Protein AF-A0A660ZGR3-F1 (afdb_monomer)

Sequence (95 aa):
MKVLIFKASDIHFAVPLGDVLKIDQGEAPPLISPLKTKKPERIVLNDGRKFCVDEVVDIAELDEDSLRPVPKLLARFTPYLKGIGFLNDLVLLII

Radius of gyration: 13.54 Å; Cα contacts (8 Å, |Δi|>4): 178; chai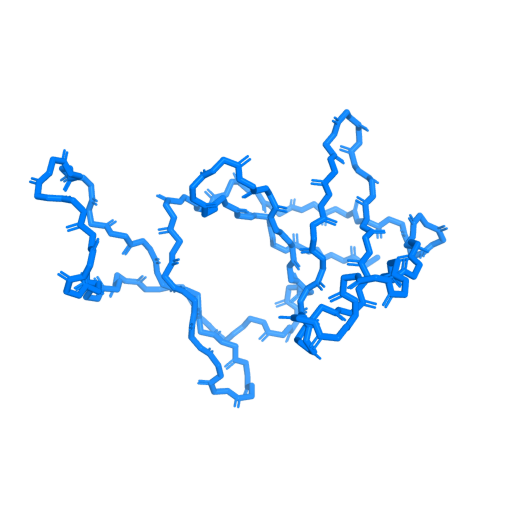ns: 1; bounding box: 29×32×36 Å

Structure (mmCIF, N/CA/C/O backbone):
data_AF-A0A660ZGR3-F1
#
_entry.id   AF-A0A660ZGR3-F1
#
loop_
_atom_site.group_PDB
_atom_site.id
_atom_site.type_symbol
_atom_site.label_atom_id
_atom_site.label_alt_id
_atom_site.label_comp_id
_atom_site.label_asym_id
_atom_site.label_entity_id
_atom_site.label_seq_id
_atom_site.pdbx_PDB_ins_code
_atom_site.Cartn_x
_atom_site.Cartn_y
_atom_site.Cartn_z
_atom_site.occupancy
_atom_site.B_iso_or_equiv
_atom_site.auth_seq_id
_atom_site.auth_comp_id
_atom_site.auth_asym_id
_atom_site.auth_atom_id
_atom_site.pdbx_PDB_model_num
ATOM 1 N N . MET A 1 1 ? -2.153 -0.449 -12.315 1.00 91.88 1 MET A N 1
ATOM 2 C CA . MET A 1 1 ? -3.040 -0.353 -11.129 1.00 91.88 1 MET A CA 1
ATOM 3 C C . MET A 1 1 ? -3.143 1.084 -10.603 1.00 91.88 1 MET A C 1
ATOM 5 O O . MET A 1 1 ? -2.128 1.759 -10.528 1.00 91.88 1 MET A O 1
ATOM 9 N N . LYS A 1 2 ? -4.331 1.558 -10.185 1.00 95.44 2 LYS A N 1
ATOM 10 C CA . LYS A 1 2 ? -4.474 2.850 -9.474 1.00 95.44 2 LYS A CA 1
ATOM 11 C C . LYS A 1 2 ? -4.116 2.715 -7.996 1.00 95.44 2 LYS A C 1
ATOM 13 O O . LYS A 1 2 ? -4.623 1.814 -7.325 1.00 95.44 2 LYS A O 1
ATOM 18 N N . VAL A 1 3 ? -3.297 3.626 -7.484 1.00 95.56 3 VAL A N 1
ATOM 19 C CA . VAL A 1 3 ? -2.816 3.627 -6.100 1.00 95.56 3 VAL A CA 1
ATOM 20 C C . VAL A 1 3 ? -3.016 4.987 -5.441 1.00 95.56 3 VAL A C 1
ATOM 22 O O . VAL A 1 3 ? -2.895 6.022 -6.090 1.00 95.56 3 VAL A O 1
ATOM 25 N N . LEU A 1 4 ? -3.309 4.975 -4.143 1.00 95.94 4 LEU A N 1
ATOM 26 C CA . LEU A 1 4 ? -3.258 6.150 -3.281 1.00 95.94 4 LEU A CA 1
ATOM 27 C C . LEU A 1 4 ? -1.841 6.277 -2.719 1.00 95.94 4 LEU A C 1
ATOM 29 O O . LEU A 1 4 ? -1.364 5.347 -2.068 1.00 95.94 4 LEU A O 1
ATOM 33 N N . ILE A 1 5 ? -1.194 7.416 -2.952 1.00 95.31 5 ILE A N 1
ATOM 34 C CA . ILE A 1 5 ? 0.148 7.731 -2.460 1.00 95.31 5 ILE A CA 1
ATOM 35 C C . ILE A 1 5 ? 0.027 8.590 -1.209 1.00 95.31 5 ILE A C 1
ATOM 37 O O . ILE A 1 5 ? -0.720 9.568 -1.175 1.00 95.31 5 ILE A O 1
ATOM 41 N N . PHE A 1 6 ? 0.785 8.243 -0.176 1.00 93.94 6 PHE A N 1
ATOM 42 C CA . PHE A 1 6 ? 0.808 8.982 1.078 1.00 93.94 6 PHE A CA 1
ATOM 43 C C . PHE A 1 6 ? 2.195 8.946 1.717 1.00 93.94 6 PHE A C 1
ATOM 45 O O . PHE A 1 6 ? 3.020 8.076 1.426 1.00 93.94 6 PHE A O 1
ATOM 52 N N . LYS A 1 7 ? 2.451 9.901 2.606 1.00 91.44 7 LYS A N 1
ATOM 53 C CA . LYS A 1 7 ? 3.719 10.063 3.309 1.00 91.44 7 LYS A CA 1
ATOM 54 C C . LYS A 1 7 ? 3.534 9.775 4.794 1.00 91.44 7 LYS A C 1
ATOM 56 O O . LYS A 1 7 ? 2.591 10.253 5.423 1.00 91.44 7 LYS A O 1
ATOM 61 N N . ALA A 1 8 ? 4.450 9.004 5.367 1.00 87.62 8 ALA A N 1
ATOM 62 C CA . ALA A 1 8 ? 4.573 8.846 6.811 1.00 87.62 8 ALA A CA 1
ATOM 63 C C . ALA A 1 8 ? 6.043 9.010 7.197 1.00 87.62 8 ALA A C 1
ATOM 65 O O . ALA A 1 8 ? 6.905 8.264 6.726 1.00 87.62 8 ALA A O 1
ATOM 66 N N . SER A 1 9 ? 6.335 9.998 8.047 1.00 84.50 9 SER A N 1
ATOM 67 C CA . SER A 1 9 ? 7.698 10.505 8.248 1.00 84.50 9 SER A CA 1
ATOM 68 C C . SER A 1 9 ? 8.308 10.897 6.901 1.00 84.50 9 SER A C 1
ATOM 70 O O . SER A 1 9 ? 7.653 11.631 6.179 1.00 84.50 9 SER A O 1
ATOM 72 N N . ASP A 1 10 ? 9.488 10.408 6.512 1.00 86.44 10 ASP A N 1
ATOM 73 C CA . ASP A 1 10 ? 10.130 10.753 5.229 1.00 86.44 10 ASP A CA 1
ATOM 74 C C . ASP A 1 10 ? 9.997 9.682 4.140 1.00 86.44 10 ASP A C 1
ATOM 76 O O . ASP A 1 10 ? 10.723 9.689 3.148 1.00 86.44 10 ASP A O 1
ATOM 80 N N . ILE A 1 11 ? 9.051 8.758 4.309 1.00 90.44 11 ILE A N 1
ATOM 81 C CA . ILE A 1 11 ? 8.877 7.608 3.423 1.00 90.44 11 ILE A CA 1
ATOM 82 C C . ILE A 1 11 ? 7.555 7.736 2.665 1.00 90.44 11 ILE A C 1
ATOM 84 O O . ILE A 1 11 ? 6.515 8.031 3.260 1.00 90.44 11 ILE A O 1
ATOM 88 N N . HIS A 1 12 ? 7.605 7.480 1.356 1.00 94.12 12 HIS A N 1
ATOM 89 C CA . HIS A 1 12 ? 6.421 7.386 0.510 1.00 94.12 12 HIS A CA 1
ATOM 90 C C . HIS A 1 12 ? 5.908 5.950 0.485 1.00 94.12 12 HIS A C 1
ATOM 92 O O . HIS A 1 12 ? 6.646 4.995 0.227 1.00 94.12 12 HIS A O 1
ATOM 98 N N . PHE A 1 13 ? 4.616 5.817 0.728 1.00 94.88 13 PHE A N 1
ATOM 99 C CA . PHE A 1 13 ? 3.891 4.566 0.653 1.00 94.88 13 PHE A CA 1
ATOM 100 C C . PHE A 1 13 ? 2.827 4.667 -0.425 1.00 94.88 13 PHE A C 1
ATOM 102 O O . PHE A 1 13 ? 2.367 5.759 -0.768 1.00 94.88 13 PHE A O 1
ATOM 109 N N . ALA A 1 14 ? 2.414 3.513 -0.929 1.00 95.75 14 ALA A N 1
ATOM 110 C CA . ALA A 1 14 ? 1.250 3.430 -1.781 1.00 95.75 14 ALA A CA 1
ATOM 111 C C . ALA A 1 14 ? 0.404 2.207 -1.440 1.00 95.75 14 ALA A C 1
ATOM 113 O O . ALA A 1 14 ? 0.911 1.147 -1.071 1.00 95.75 14 ALA A O 1
ATOM 114 N N . VAL A 1 15 ? -0.905 2.367 -1.580 1.00 95.44 15 VAL A N 1
ATOM 115 C CA . VAL A 1 15 ? -1.880 1.292 -1.409 1.00 95.44 15 VAL A CA 1
ATOM 116 C C . VAL A 1 15 ? -2.797 1.260 -2.631 1.00 95.44 15 VAL A C 1
ATOM 118 O O . VAL A 1 15 ? -3.152 2.332 -3.133 1.00 95.44 15 VAL A O 1
ATOM 121 N N . PRO A 1 16 ? -3.181 0.080 -3.153 1.00 95.19 16 PRO A N 1
ATOM 122 C CA . PRO A 1 16 ? -4.184 -0.003 -4.208 1.00 95.19 16 PRO A CA 1
ATOM 123 C C . PRO A 1 16 ? -5.437 0.778 -3.816 1.00 95.19 16 PRO A C 1
ATOM 125 O O . PRO A 1 16 ? -5.960 0.603 -2.718 1.00 95.19 16 PRO A O 1
ATOM 128 N N . LEU A 1 17 ? -5.940 1.637 -4.704 1.00 95.69 17 LEU A N 1
ATOM 129 C CA . LEU A 1 17 ? -7.084 2.492 -4.372 1.00 95.69 17 LEU A CA 1
ATOM 130 C C . LEU A 1 17 ? -8.331 1.661 -4.020 1.00 95.69 17 LEU A C 1
ATOM 132 O O . LEU A 1 17 ? -9.117 2.061 -3.171 1.00 95.69 17 LEU A O 1
ATOM 136 N N . GLY A 1 18 ? -8.474 0.479 -4.628 1.00 95.12 18 GLY A N 1
ATOM 137 C CA . GLY A 1 18 ? -9.545 -0.471 -4.321 1.00 95.12 18 GLY A CA 1
ATOM 138 C C . GLY A 1 18 ? -9.459 -1.105 -2.928 1.00 95.12 18 GLY A C 1
ATOM 139 O O . GLY A 1 18 ? -10.475 -1.593 -2.446 1.00 95.12 18 GLY A O 1
ATOM 140 N N . ASP A 1 19 ? -8.296 -1.065 -2.266 1.00 95.31 19 ASP A N 1
ATOM 141 C CA . ASP A 1 19 ? -8.111 -1.556 -0.893 1.00 95.31 19 ASP A CA 1
ATOM 142 C C . ASP A 1 19 ? -8.453 -0.479 0.156 1.00 95.31 19 ASP A C 1
ATOM 144 O O . ASP A 1 19 ? -8.554 -0.789 1.346 1.00 95.31 19 ASP A O 1
ATOM 148 N N . VAL A 1 20 ? -8.640 0.783 -0.258 1.00 96.06 20 VAL A N 1
ATOM 149 C CA . VAL A 1 20 ? -8.948 1.910 0.633 1.00 96.06 20 VAL A CA 1
ATOM 150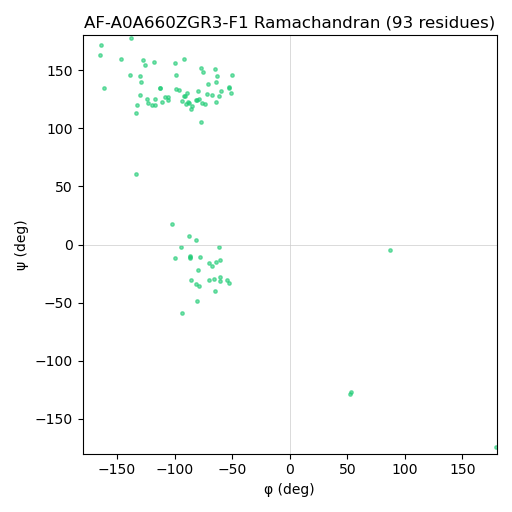 C C . VAL A 1 20 ? -10.450 1.973 0.901 1.00 96.06 20 VAL A C 1
ATOM 152 O O . VAL A 1 20 ? -11.246 2.200 -0.005 1.00 96.06 20 VAL A O 1
ATOM 155 N N . LEU A 1 21 ? -10.832 1.842 2.172 1.00 95.81 21 LEU A N 1
ATOM 156 C CA . LEU A 1 21 ? -12.220 1.979 2.614 1.00 95.81 21 LEU A CA 1
ATOM 157 C C . LEU A 1 21 ? -12.614 3.451 2.768 1.00 95.81 21 LEU A C 1
ATOM 159 O O . LEU A 1 21 ? -13.678 3.873 2.323 1.00 95.81 21 LEU A O 1
ATOM 163 N N . LYS A 1 22 ? -11.774 4.228 3.461 1.00 94.00 22 LYS A N 1
ATOM 164 C CA . LYS A 1 22 ? -11.971 5.666 3.681 1.00 94.00 22 LYS A CA 1
ATOM 165 C C . LYS A 1 22 ? -10.699 6.343 4.179 1.00 94.00 22 LYS A C 1
ATOM 167 O O . LYS A 1 22 ? -9.805 5.693 4.724 1.00 94.00 22 LYS A O 1
ATOM 172 N N . ILE A 1 23 ? -10.687 7.667 4.068 1.00 91.00 23 ILE A N 1
ATOM 173 C CA . ILE A 1 23 ? -9.692 8.555 4.671 1.00 91.00 23 ILE A CA 1
ATOM 174 C C . ILE A 1 23 ? -10.433 9.445 5.671 1.00 91.00 23 ILE A C 1
ATOM 176 O O . ILE A 1 23 ? -11.439 10.063 5.323 1.00 91.00 23 ILE A O 1
ATOM 180 N N . ASP A 1 24 ? -9.985 9.473 6.924 1.00 87.94 24 ASP A N 1
ATOM 181 C CA . ASP A 1 24 ? -10.547 10.333 7.969 1.00 87.94 24 ASP A CA 1
ATOM 182 C C . ASP A 1 24 ? -9.452 10.978 8.830 1.00 87.94 24 ASP A C 1
ATOM 184 O O . ASP A 1 24 ? -8.263 10.764 8.608 1.00 87.94 24 ASP A O 1
ATOM 188 N N . GLN A 1 25 ? -9.828 11.828 9.789 1.00 81.06 25 GLN A N 1
ATOM 189 C CA . GLN A 1 25 ? -8.858 12.359 10.749 1.00 81.06 25 GLN A CA 1
ATOM 190 C C . GLN A 1 25 ? -8.530 11.283 11.789 1.00 81.06 25 GLN A C 1
ATOM 192 O O . GLN A 1 25 ? -9.416 10.777 12.487 1.00 81.06 25 GLN A O 1
ATOM 197 N N . GLY A 1 26 ? -7.247 10.940 11.895 1.00 68.75 26 GLY A N 1
ATOM 198 C CA . GLY A 1 26 ? -6.744 10.045 12.926 1.00 68.75 26 GLY A CA 1
ATOM 199 C C . GLY A 1 26 ? -6.622 10.747 14.274 1.00 68.75 26 GLY A C 1
ATOM 200 O O . GLY A 1 26 ? -6.382 11.953 14.352 1.00 68.75 26 GLY A O 1
ATOM 201 N N . GLU A 1 27 ? -6.742 9.982 15.356 1.00 64.81 27 GLU A N 1
ATOM 202 C CA . GLU A 1 27 ? -6.154 10.405 16.627 1.00 64.81 27 GLU A CA 1
ATOM 203 C C . GLU A 1 27 ? -4.636 10.292 16.504 1.00 64.81 27 GLU A C 1
ATOM 205 O O . GLU A 1 27 ? -4.135 9.326 15.926 1.00 64.81 27 GLU A O 1
ATOM 210 N N . ALA A 1 28 ? -3.905 11.279 17.019 1.00 59.19 28 ALA A N 1
ATOM 211 C CA . ALA A 1 28 ? -2.454 11.218 17.036 1.00 59.19 28 ALA A CA 1
ATOM 212 C C . ALA A 1 28 ? -2.002 10.045 17.924 1.00 59.19 28 ALA A C 1
ATOM 214 O O . ALA A 1 28 ? -2.370 10.021 19.101 1.00 59.19 28 ALA A O 1
ATOM 215 N N . PRO A 1 29 ? -1.213 9.078 17.413 1.00 60.75 29 PRO A N 1
ATOM 216 C CA . PRO A 1 29 ? -0.566 8.103 18.271 1.00 60.75 29 PRO A CA 1
ATOM 217 C C . PRO A 1 29 ? 0.172 8.794 19.428 1.00 60.75 29 PRO A C 1
ATOM 219 O O . PRO A 1 29 ? 0.768 9.853 19.217 1.00 60.75 29 PRO A O 1
ATOM 222 N N . PRO A 1 30 ? 0.220 8.183 20.624 1.00 57.53 30 PRO A N 1
ATOM 223 C CA . PRO A 1 30 ? 0.857 8.779 21.804 1.00 57.53 30 PRO A CA 1
ATOM 224 C C . PRO A 1 30 ? 2.357 9.077 21.621 1.00 57.53 30 PRO A C 1
ATOM 226 O O . PRO A 1 30 ? 2.944 9.796 22.421 1.00 57.53 30 PRO A O 1
ATOM 229 N N . LEU A 1 31 ? 2.976 8.531 20.569 1.00 59.31 31 LEU A N 1
ATOM 230 C CA . LEU A 1 31 ? 4.388 8.699 20.220 1.00 59.31 31 LEU A CA 1
ATOM 231 C C . LEU A 1 31 ? 4.653 9.824 19.205 1.00 59.31 31 LEU A C 1
ATOM 233 O O . LEU A 1 31 ? 5.809 10.052 18.850 1.00 59.31 31 LEU A O 1
ATOM 237 N N . ILE A 1 32 ? 3.626 10.515 18.699 1.00 57.44 32 ILE A N 1
ATOM 238 C CA . ILE A 1 32 ? 3.848 11.650 17.798 1.00 57.44 32 ILE A CA 1
ATOM 239 C C . ILE A 1 32 ? 4.414 12.817 18.608 1.00 57.44 32 ILE A C 1
ATOM 241 O O . ILE A 1 32 ? 3.858 13.200 19.635 1.00 57.44 32 ILE A O 1
ATOM 245 N N . SER A 1 33 ? 5.522 13.398 18.135 1.00 54.00 33 SER A N 1
ATOM 246 C CA . SER A 1 33 ? 6.109 14.581 18.759 1.00 54.00 33 SER A CA 1
ATOM 247 C C . SER A 1 33 ? 5.053 15.685 18.922 1.00 54.00 33 SER A C 1
ATOM 249 O O . SER A 1 33 ? 4.367 16.005 17.948 1.00 54.00 33 SER A O 1
ATOM 251 N N . PRO A 1 34 ? 4.972 16.343 20.094 1.00 54.00 34 PRO A N 1
ATOM 252 C CA . PRO A 1 34 ? 3.997 17.407 20.373 1.00 54.00 34 PRO A CA 1
ATOM 253 C C . PRO A 1 34 ? 4.121 18.643 19.455 1.00 54.00 34 PRO A C 1
ATOM 255 O O . PRO A 1 34 ? 3.336 19.577 19.560 1.00 54.00 34 PRO A O 1
ATOM 258 N N . LEU A 1 35 ? 5.102 18.648 18.547 1.00 53.03 35 LEU A N 1
ATOM 259 C CA . LEU A 1 35 ? 5.379 19.689 17.559 1.00 53.03 35 LEU A CA 1
ATOM 260 C C . LEU A 1 35 ? 4.585 19.540 16.246 1.00 53.03 35 LEU A C 1
ATOM 262 O O . LEU A 1 35 ? 4.615 20.461 15.431 1.00 53.03 35 LEU A O 1
ATOM 266 N N . LYS A 1 36 ? 3.880 18.423 16.000 1.00 57.09 36 LYS A N 1
ATOM 267 C CA . LYS A 1 36 ? 3.028 18.293 14.802 1.00 57.09 36 LYS A CA 1
ATOM 268 C C . LYS A 1 36 ? 1.719 19.062 14.993 1.00 57.09 36 LYS A C 1
ATOM 270 O O . LYS A 1 36 ? 0.824 18.635 15.713 1.00 57.09 36 LYS A O 1
ATOM 275 N N . THR A 1 37 ? 1.618 20.207 14.321 1.00 54.59 37 THR A N 1
ATOM 276 C CA . THR A 1 37 ? 0.463 21.121 14.363 1.00 54.59 37 THR A CA 1
ATOM 277 C C . THR A 1 37 ? -0.705 20.671 13.480 1.00 54.59 37 THR A C 1
ATOM 279 O O . THR A 1 37 ? -1.847 21.056 13.731 1.00 54.59 37 THR A O 1
ATOM 282 N N . LYS A 1 38 ? -0.450 19.838 12.462 1.00 64.94 38 LYS A N 1
ATOM 283 C CA . LYS A 1 38 ? -1.480 19.250 11.592 1.00 64.94 38 LYS A CA 1
ATOM 284 C C . LYS A 1 38 ? -1.930 17.911 12.181 1.00 64.94 38 LYS A 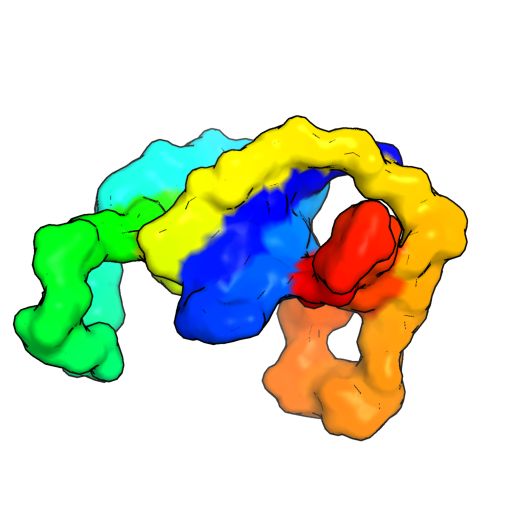C 1
ATOM 286 O O . LYS A 1 38 ? -1.095 17.058 12.482 1.00 64.94 38 LYS A O 1
ATOM 291 N N . LYS A 1 39 ? -3.245 17.724 12.353 1.00 65.94 39 LYS A N 1
ATOM 292 C CA . LYS A 1 39 ? -3.800 16.418 12.742 1.00 65.94 39 LYS A CA 1
ATOM 293 C C . LYS A 1 39 ? -3.418 15.380 11.678 1.00 65.94 39 LYS A C 1
ATOM 295 O O . LYS A 1 39 ? -3.610 15.680 10.499 1.00 65.94 39 LYS A O 1
ATOM 300 N N . PRO A 1 40 ? -2.905 14.201 12.067 1.00 71.06 40 PRO A N 1
ATOM 301 C CA . PRO A 1 40 ? -2.555 13.170 11.104 1.00 71.06 40 PRO A CA 1
ATOM 302 C C . PRO A 1 40 ? -3.809 12.677 10.384 1.00 71.06 40 PRO A C 1
ATOM 304 O O . PRO A 1 40 ? -4.876 12.496 10.984 1.00 71.06 40 PRO A O 1
ATOM 307 N N . GLU A 1 41 ? -3.674 12.453 9.086 1.00 85.69 41 GLU A N 1
ATOM 308 C CA . GLU A 1 41 ? -4.699 11.777 8.304 1.00 85.69 41 GLU A CA 1
ATOM 309 C C . GLU A 1 41 ? -4.633 10.280 8.618 1.00 85.69 41 GLU A C 1
ATOM 311 O O . GLU A 1 41 ? -3.582 9.736 8.963 1.00 85.69 41 GLU A O 1
ATOM 316 N N . ARG A 1 42 ? -5.771 9.595 8.562 1.00 90.88 42 ARG A N 1
ATOM 317 C CA . ARG A 1 42 ? -5.851 8.157 8.783 1.00 90.88 42 ARG A CA 1
ATOM 318 C C . ARG A 1 42 ? -6.474 7.487 7.580 1.00 90.88 42 ARG A C 1
ATOM 320 O O . ARG A 1 42 ? -7.620 7.753 7.228 1.00 90.88 42 ARG A O 1
ATOM 327 N N . ILE A 1 43 ? -5.722 6.561 7.005 1.00 92.81 43 ILE A N 1
ATOM 328 C CA . ILE A 1 43 ? -6.178 5.698 5.923 1.00 92.81 43 ILE A CA 1
ATOM 329 C C . ILE A 1 43 ? -6.702 4.412 6.554 1.00 92.81 43 ILE A C 1
ATOM 331 O O . ILE A 1 43 ? -5.986 3.745 7.306 1.00 92.81 43 ILE A O 1
ATOM 335 N N . VAL A 1 44 ? -7.959 4.079 6.275 1.00 93.69 44 VAL A N 1
ATOM 336 C CA . VAL A 1 44 ? -8.591 2.827 6.700 1.00 93.69 44 VAL A CA 1
ATOM 337 C C . VAL A 1 44 ? -8.704 1.921 5.486 1.00 93.69 44 VAL A C 1
ATOM 339 O O . VAL A 1 44 ? -9.280 2.322 4.476 1.00 93.69 44 VAL A O 1
ATOM 342 N N . LEU A 1 45 ? -8.158 0.711 5.588 1.00 94.56 45 LEU A N 1
ATOM 343 C CA . LEU A 1 45 ? -8.244 -0.299 4.537 1.00 94.56 45 LEU A CA 1
ATOM 344 C C . LEU A 1 45 ? -9.462 -1.202 4.731 1.00 94.56 45 LEU A C 1
ATOM 346 O O . LEU A 1 45 ? -9.994 -1.330 5.837 1.00 94.56 45 LEU A O 1
ATOM 350 N N . ASN A 1 46 ? -9.878 -1.863 3.653 1.00 94.62 46 ASN A N 1
ATOM 351 C CA . ASN A 1 46 ? -11.010 -2.792 3.650 1.00 94.62 46 ASN A CA 1
ATOM 352 C C . ASN A 1 46 ? -10.820 -3.986 4.598 1.00 94.62 46 ASN A C 1
ATOM 354 O O . ASN A 1 46 ? -11.796 -4.511 5.126 1.00 94.62 46 ASN A O 1
ATOM 358 N N . ASP A 1 47 ? -9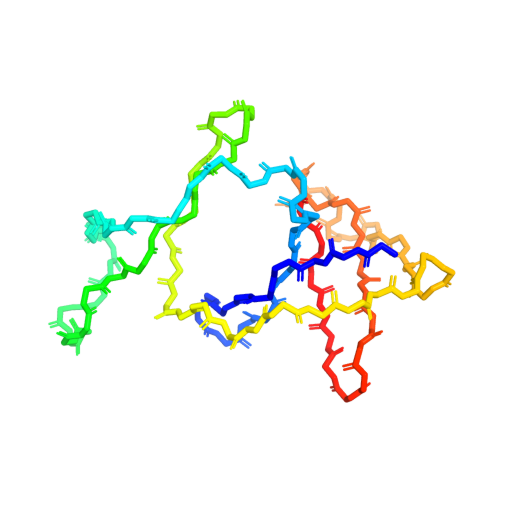.577 -4.390 4.863 1.00 92.38 47 ASP A N 1
ATOM 359 C CA . ASP A 1 47 ? -9.245 -5.461 5.813 1.00 92.38 47 ASP A CA 1
ATOM 360 C C . ASP A 1 47 ? -9.212 -5.002 7.286 1.00 92.38 47 ASP A C 1
ATOM 362 O O . ASP A 1 47 ? -8.881 -5.779 8.183 1.00 92.38 47 ASP A O 1
ATOM 366 N N . GLY A 1 48 ? -9.552 -3.737 7.550 1.00 91.12 48 GLY A N 1
ATOM 367 C CA . GLY A 1 48 ? -9.601 -3.151 8.886 1.00 91.12 48 GLY A CA 1
ATOM 368 C C . GLY A 1 48 ? -8.276 -2.568 9.383 1.00 91.12 48 GLY A C 1
ATOM 369 O O . GLY A 1 48 ? -8.272 -1.942 10.450 1.00 91.12 48 GLY A O 1
ATOM 370 N N . ARG A 1 49 ? -7.167 -2.704 8.635 1.00 90.12 49 ARG A N 1
ATOM 371 C CA . ARG A 1 49 ? -5.901 -2.025 8.961 1.00 90.12 49 ARG A CA 1
ATOM 372 C C . ARG A 1 49 ? -6.071 -0.506 8.884 1.00 90.12 49 ARG A C 1
ATOM 374 O O . ARG A 1 49 ? -6.812 0.023 8.056 1.00 90.12 49 ARG A O 1
ATOM 381 N N . LYS A 1 50 ? -5.376 0.205 9.774 1.00 90.38 50 LYS A N 1
ATOM 382 C CA . LYS A 1 50 ? -5.430 1.667 9.893 1.00 90.38 50 LYS A CA 1
ATOM 383 C C . LYS A 1 50 ? -4.018 2.229 9.914 1.00 90.38 50 LYS A C 1
ATOM 385 O O . LYS A 1 50 ? -3.215 1.811 10.744 1.00 90.38 50 LYS A O 1
ATOM 390 N N . PHE A 1 51 ? -3.747 3.205 9.058 1.00 86.75 51 PHE A N 1
ATOM 391 C CA . PHE A 1 51 ? -2.451 3.869 8.965 1.00 86.75 51 PHE A CA 1
ATOM 392 C C . PHE A 1 51 ? -2.622 5.339 9.315 1.00 86.75 51 PHE A C 1
ATOM 394 O O . PHE A 1 51 ? -3.400 6.027 8.663 1.00 86.75 51 PHE A O 1
ATOM 401 N N . CYS A 1 52 ? -1.924 5.808 10.351 1.00 87.38 52 CYS A N 1
ATOM 402 C CA . CYS A 1 52 ? -1.778 7.241 10.593 1.00 87.38 52 CYS A CA 1
ATOM 403 C C . CYS A 1 52 ? -0.660 7.749 9.690 1.00 87.38 52 CYS A C 1
ATOM 405 O O . CYS A 1 52 ? 0.448 7.211 9.720 1.00 87.38 52 CYS A O 1
ATOM 407 N N . VAL A 1 53 ? -0.972 8.750 8.884 1.00 88.06 53 VAL A N 1
ATOM 408 C CA . VAL A 1 53 ? -0.095 9.291 7.855 1.00 88.06 53 VAL A CA 1
ATOM 409 C C . VAL A 1 53 ? 0.049 10.788 8.070 1.00 88.06 53 VAL A C 1
ATOM 411 O O . VAL A 1 53 ? -0.806 11.444 8.672 1.00 88.06 53 VAL A O 1
ATOM 414 N N . ASP A 1 54 ? 1.159 11.323 7.596 1.00 86.75 54 ASP A N 1
ATOM 415 C CA . ASP A 1 54 ? 1.444 12.747 7.706 1.00 86.75 54 ASP A CA 1
ATOM 416 C C . ASP A 1 54 ? 0.668 13.530 6.651 1.00 86.75 54 ASP A C 1
ATOM 418 O O . ASP A 1 54 ? 0.191 14.635 6.916 1.00 86.75 54 ASP A O 1
ATOM 422 N N . GLU A 1 55 ? 0.519 12.929 5.471 1.00 88.12 55 GLU A N 1
ATOM 423 C CA . GLU A 1 55 ? -0.117 13.546 4.317 1.00 88.12 55 GLU A CA 1
ATOM 424 C C . GLU A 1 55 ? -0.536 12.490 3.291 1.00 88.12 55 GLU A C 1
ATOM 426 O O . GLU A 1 55 ? 0.251 11.603 2.950 1.00 88.12 55 GLU A O 1
ATOM 431 N N . VAL A 1 56 ? -1.756 12.600 2.764 1.00 91.00 56 VAL A N 1
ATOM 432 C CA . VAL A 1 56 ? -2.131 11.996 1.483 1.00 91.00 56 VAL A CA 1
ATOM 433 C C . VAL A 1 56 ? -1.643 12.903 0.357 1.00 91.00 56 VAL A C 1
ATOM 435 O O . VAL A 1 56 ? -1.965 14.087 0.326 1.00 91.00 56 VAL A O 1
ATOM 438 N N . VAL A 1 57 ? -0.850 12.342 -0.554 1.00 92.00 57 VAL A N 1
ATOM 439 C CA . VAL A 1 57 ? -0.125 13.102 -1.579 1.00 92.00 57 VAL A CA 1
ATOM 440 C C . VAL A 1 57 ? -0.935 13.182 -2.870 1.00 92.00 57 VAL A C 1
ATOM 442 O O . VAL A 1 57 ? -1.244 14.277 -3.326 1.00 92.00 57 VAL A O 1
ATOM 445 N N . ASP A 1 58 ? -1.270 12.032 -3.465 1.00 94.00 58 ASP A N 1
ATOM 446 C CA . ASP A 1 58 ? -1.954 11.971 -4.764 1.00 94.00 58 ASP A CA 1
ATOM 447 C C . ASP A 1 58 ? -2.565 10.581 -5.030 1.00 94.00 58 ASP A C 1
ATOM 449 O O . ASP A 1 58 ? -2.307 9.615 -4.305 1.00 94.00 58 ASP A O 1
ATOM 453 N N . ILE A 1 59 ? -3.352 10.462 -6.100 1.00 95.38 59 ILE A N 1
ATOM 454 C CA . ILE A 1 59 ? -3.763 9.193 -6.702 1.00 95.38 59 ILE A CA 1
ATOM 455 C C . ILE A 1 59 ? -3.076 9.064 -8.059 1.00 95.38 59 ILE A C 1
ATOM 457 O O . ILE A 1 59 ? -3.290 9.881 -8.949 1.00 95.38 59 ILE A O 1
ATOM 461 N N . ALA A 1 60 ? -2.317 7.988 -8.250 1.00 94.81 60 ALA A N 1
ATOM 462 C CA . ALA A 1 60 ? -1.570 7.757 -9.482 1.00 94.81 60 ALA A CA 1
ATOM 463 C C . ALA A 1 60 ? -1.857 6.384 -10.092 1.00 94.81 60 ALA A C 1
ATOM 465 O O . ALA A 1 60 ? -2.282 5.447 -9.411 1.00 94.81 60 ALA A O 1
ATOM 466 N N . GLU A 1 61 ? -1.585 6.253 -11.388 1.00 94.00 61 GLU A N 1
ATOM 467 C CA . GLU A 1 61 ? -1.469 4.950 -12.035 1.00 94.00 61 GLU A CA 1
ATOM 468 C C . GLU A 1 61 ? -0.034 4.445 -11.905 1.00 94.00 61 GLU A C 1
ATOM 470 O O . GLU A 1 61 ? 0.917 5.098 -12.327 1.00 94.00 61 GLU A O 1
ATOM 475 N N . LEU A 1 62 ? 0.108 3.275 -11.290 1.00 91.88 62 LEU A N 1
ATOM 476 C CA . LEU A 1 62 ? 1.356 2.543 -11.165 1.00 91.88 62 LEU A CA 1
ATOM 477 C C . LEU A 1 62 ? 1.321 1.350 -12.116 1.00 91.88 62 LEU A C 1
ATOM 479 O O . LEU A 1 62 ? 0.379 0.552 -12.079 1.00 91.88 62 LEU A O 1
ATOM 483 N N . ASP A 1 63 ? 2.343 1.222 -12.952 1.00 89.38 63 ASP A N 1
ATOM 484 C CA . ASP A 1 63 ? 2.520 0.042 -13.789 1.00 89.38 63 ASP A CA 1
ATOM 485 C C . ASP A 1 63 ? 2.834 -1.175 -12.907 1.00 89.38 63 ASP A C 1
ATOM 487 O O . ASP A 1 63 ? 3.720 -1.117 -12.053 1.00 89.38 63 ASP A O 1
ATOM 491 N N . GLU A 1 64 ? 2.101 -2.272 -13.077 1.00 83.25 64 GLU A N 1
ATOM 492 C CA . GLU A 1 64 ? 2.310 -3.479 -12.268 1.00 83.25 64 GLU A CA 1
ATOM 493 C C . GLU A 1 64 ? 3.679 -4.105 -12.544 1.00 83.25 64 GLU A C 1
ATOM 495 O O . GLU A 1 64 ? 4.308 -4.624 -11.621 1.00 83.25 64 GLU A O 1
ATOM 500 N N . ASP A 1 65 ? 4.201 -3.942 -13.761 1.00 84.81 65 ASP A N 1
ATOM 501 C CA . ASP A 1 65 ? 5.530 -4.425 -14.140 1.00 84.81 65 ASP A CA 1
ATOM 502 C C . ASP A 1 65 ? 6.666 -3.625 -13.469 1.00 84.81 65 ASP A C 1
ATOM 504 O O . ASP A 1 65 ? 7.810 -4.085 -13.387 1.00 84.81 65 ASP A O 1
ATOM 508 N N . SER A 1 66 ? 6.361 -2.440 -12.921 1.00 83.62 66 SER A N 1
ATOM 509 C CA . SER 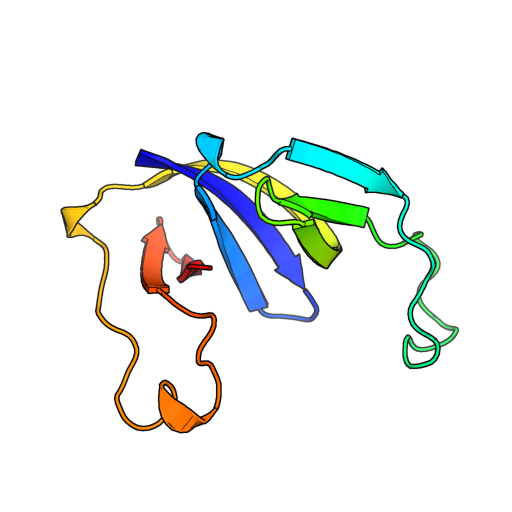A 1 66 ? 7.315 -1.635 -12.143 1.00 83.62 66 SER A CA 1
ATOM 510 C C . SER A 1 66 ? 7.515 -2.147 -10.711 1.00 83.62 66 SER A C 1
ATOM 512 O O . SER A 1 66 ? 8.438 -1.706 -10.015 1.00 83.62 66 SER A O 1
ATOM 514 N N . LEU A 1 67 ? 6.680 -3.091 -10.260 1.00 89.12 67 LEU A N 1
ATOM 515 C CA . LEU A 1 67 ? 6.736 -3.635 -8.910 1.00 89.12 67 LEU A CA 1
ATOM 516 C C . LEU A 1 67 ? 7.931 -4.575 -8.746 1.00 89.12 67 LEU A C 1
ATOM 518 O O . LEU A 1 67 ? 8.066 -5.615 -9.392 1.00 89.12 67 LEU A O 1
ATOM 522 N N . ARG A 1 68 ? 8.806 -4.230 -7.806 1.00 92.12 68 ARG A N 1
ATOM 523 C CA . ARG A 1 68 ? 9.909 -5.074 -7.354 1.00 92.12 68 ARG A CA 1
ATOM 524 C C . ARG A 1 68 ? 9.528 -5.798 -6.061 1.00 92.12 68 ARG A C 1
ATOM 526 O O . ARG A 1 68 ? 8.835 -5.231 -5.214 1.00 92.12 68 ARG A O 1
ATOM 533 N N . PRO A 1 69 ? 10.002 -7.037 -5.860 1.00 91.06 69 PRO A N 1
ATOM 534 C CA . PRO A 1 69 ? 9.780 -7.745 -4.608 1.00 91.06 69 PRO A CA 1
ATOM 535 C C . PRO A 1 69 ? 10.486 -7.036 -3.449 1.00 91.06 69 PRO A C 1
ATOM 537 O O . PRO A 1 69 ? 11.542 -6.422 -3.622 1.00 91.06 69 PRO A O 1
ATOM 540 N N . VAL A 1 70 ? 9.933 -7.178 -2.244 1.00 91.38 70 VAL A N 1
ATOM 541 C CA . VAL A 1 70 ? 10.568 -6.666 -1.026 1.00 91.38 70 VAL A CA 1
ATOM 542 C C . VAL A 1 70 ? 11.929 -7.356 -0.836 1.00 91.38 70 VAL A C 1
ATOM 544 O O . VAL A 1 70 ? 11.997 -8.591 -0.840 1.00 91.38 70 VAL A O 1
ATOM 547 N N . PRO A 1 71 ? 13.030 -6.606 -0.645 1.00 89.00 71 PRO A N 1
ATOM 548 C CA . PRO A 1 71 ? 14.335 -7.181 -0.358 1.00 89.00 71 PRO A CA 1
ATOM 549 C C . PRO A 1 71 ? 14.267 -8.138 0.834 1.00 89.00 71 PRO A C 1
ATOM 551 O O . PRO A 1 71 ? 13.687 -7.810 1.869 1.00 89.00 71 PRO A O 1
ATOM 554 N N . LYS A 1 72 ? 14.907 -9.311 0.724 1.00 87.69 72 LYS A N 1
ATOM 555 C CA . LYS A 1 72 ? 14.840 -10.378 1.748 1.00 87.69 72 LYS A CA 1
ATOM 556 C C . LYS A 1 72 ? 15.192 -9.896 3.159 1.00 87.69 72 LYS A C 1
ATOM 558 O O . LYS A 1 72 ? 14.636 -10.401 4.131 1.00 87.69 72 LYS A O 1
ATOM 563 N N . LEU A 1 73 ? 16.109 -8.932 3.263 1.00 87.12 73 LEU A N 1
ATOM 564 C CA . LEU A 1 73 ? 16.500 -8.329 4.535 1.00 87.12 73 LEU A CA 1
ATOM 565 C C . LEU A 1 73 ? 15.338 -7.566 5.189 1.00 87.12 73 LEU A C 1
ATOM 567 O O . LEU A 1 73 ? 15.153 -7.670 6.395 1.00 87.12 73 LEU A O 1
ATOM 571 N N . LEU A 1 74 ? 14.538 -6.850 4.396 1.00 80.69 74 LEU A N 1
ATOM 572 C CA . LEU A 1 74 ? 13.405 -6.054 4.870 1.00 80.69 74 LEU A CA 1
ATOM 573 C C . LEU A 1 74 ? 12.155 -6.903 5.097 1.00 80.69 74 LEU A C 1
ATOM 575 O O . LEU A 1 74 ? 11.420 -6.645 6.048 1.00 80.69 74 LEU A O 1
ATOM 579 N N . ALA A 1 75 ? 11.945 -7.948 4.291 1.00 82.25 75 ALA A N 1
ATOM 580 C CA . ALA A 1 75 ? 10.754 -8.798 4.353 1.00 82.25 75 ALA A CA 1
ATOM 581 C C . ALA A 1 75 ? 10.490 -9.382 5.757 1.00 82.25 75 ALA A C 1
ATOM 583 O O . ALA A 1 75 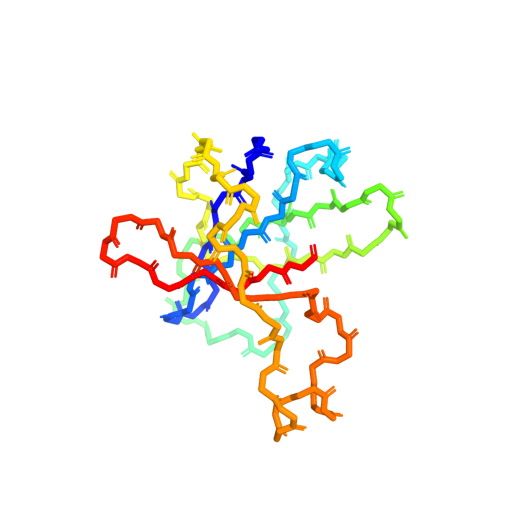? 9.342 -9.559 6.150 1.00 82.25 75 ALA A O 1
ATOM 584 N N . ARG A 1 76 ? 11.544 -9.625 6.553 1.00 83.88 76 ARG A N 1
ATOM 585 C CA . ARG A 1 76 ? 11.420 -10.116 7.939 1.00 83.88 76 ARG A CA 1
ATOM 586 C C . ARG A 1 76 ? 10.854 -9.084 8.916 1.00 83.88 76 ARG A C 1
ATOM 588 O O . ARG A 1 76 ? 10.218 -9.466 9.890 1.00 83.88 76 ARG A O 1
ATOM 595 N N . PHE A 1 77 ? 11.101 -7.800 8.673 1.00 84.31 77 PHE A N 1
ATOM 596 C CA . PHE A 1 77 ? 10.690 -6.698 9.551 1.00 84.31 77 PHE A CA 1
ATOM 597 C C . PHE A 1 77 ? 9.422 -5.996 9.056 1.00 84.31 77 PHE A C 1
ATOM 599 O O . PHE A 1 77 ? 8.826 -5.200 9.776 1.00 84.31 77 PHE A O 1
ATOM 60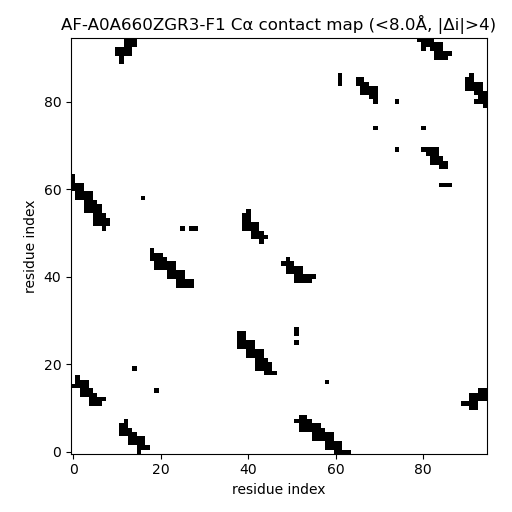6 N N . THR A 1 78 ? 9.012 -6.288 7.822 1.00 83.25 78 THR A N 1
ATOM 607 C CA . THR A 1 78 ? 7.920 -5.602 7.128 1.00 83.25 78 THR A CA 1
ATOM 608 C C . THR A 1 78 ? 6.965 -6.606 6.471 1.00 83.25 78 THR A C 1
ATOM 610 O O . THR A 1 78 ? 6.776 -6.586 5.259 1.00 83.25 78 THR A O 1
ATOM 613 N N . PRO A 1 79 ? 6.323 -7.498 7.253 1.00 84.62 79 PRO A N 1
ATOM 614 C CA . PRO A 1 79 ? 5.447 -8.543 6.706 1.00 84.62 79 PRO A CA 1
ATOM 615 C C . PRO A 1 79 ? 4.203 -7.988 5.992 1.00 84.62 79 PRO A C 1
ATOM 617 O O . PRO A 1 79 ? 3.524 -8.712 5.275 1.00 84.62 79 PRO A O 1
ATOM 620 N N . TYR A 1 80 ? 3.895 -6.710 6.209 1.00 84.69 80 TYR A N 1
ATOM 621 C CA . TYR A 1 80 ? 2.805 -5.986 5.566 1.00 84.69 80 TYR A CA 1
ATOM 622 C C . TYR A 1 80 ? 3.198 -5.367 4.216 1.00 84.69 80 TYR A C 1
ATOM 624 O O . TYR A 1 80 ? 2.309 -4.904 3.508 1.00 84.69 80 TYR A O 1
ATOM 632 N N . LEU A 1 81 ? 4.490 -5.326 3.858 1.00 90.19 81 LEU A N 1
ATOM 633 C CA . LEU A 1 81 ? 4.915 -4.838 2.547 1.00 90.19 81 LEU A CA 1
ATOM 634 C C . LEU A 1 81 ? 4.698 -5.917 1.490 1.00 9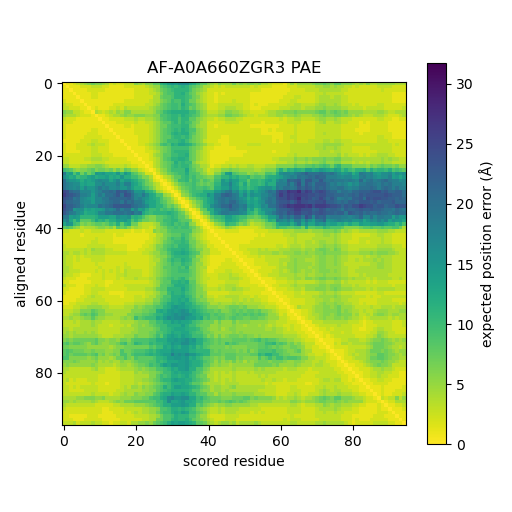0.19 81 LEU A C 1
ATOM 636 O O . LEU A 1 81 ? 5.224 -7.025 1.588 1.00 90.19 81 LEU A O 1
ATOM 640 N N . LYS A 1 82 ? 3.957 -5.556 0.445 1.00 89.75 82 LYS A N 1
ATOM 641 C CA . LYS A 1 82 ? 3.719 -6.394 -0.733 1.00 89.75 82 LYS A CA 1
ATOM 642 C C . LYS A 1 82 ? 4.837 -6.243 -1.767 1.00 89.75 82 LYS A C 1
ATOM 644 O O . LYS A 1 82 ? 5.145 -7.190 -2.484 1.00 89.75 82 LYS A O 1
ATOM 649 N N . GLY A 1 83 ? 5.469 -5.071 -1.834 1.00 92.50 83 GLY A N 1
ATOM 650 C CA . GLY A 1 83 ? 6.509 -4.786 -2.818 1.00 92.50 83 GLY A CA 1
ATOM 651 C C . GLY A 1 83 ? 7.068 -3.373 -2.727 1.00 92.50 83 GLY A C 1
ATOM 652 O O . GLY A 1 83 ? 6.729 -2.599 -1.831 1.00 92.50 83 GLY A O 1
ATOM 653 N N . ILE A 1 84 ? 7.933 -3.052 -3.681 1.00 93.44 84 ILE A N 1
ATOM 654 C CA . ILE A 1 84 ? 8.501 -1.724 -3.900 1.00 93.44 84 ILE A CA 1
ATOM 655 C C . ILE A 1 84 ? 8.095 -1.277 -5.303 1.00 93.44 84 ILE A C 1
ATOM 657 O O . ILE A 1 84 ? 8.430 -1.947 -6.275 1.00 93.44 84 ILE A O 1
ATOM 661 N N . GLY A 1 85 ? 7.380 -0.164 -5.406 1.00 92.75 85 GLY A N 1
ATOM 662 C CA . GLY A 1 85 ? 7.049 0.482 -6.673 1.00 92.75 85 GLY A CA 1
ATOM 663 C C . GLY A 1 85 ? 7.979 1.655 -6.957 1.00 92.75 85 GLY A C 1
ATOM 664 O O . GLY A 1 85 ? 8.545 2.248 -6.038 1.00 92.75 85 GLY A O 1
ATOM 665 N N . PHE A 1 86 ? 8.109 2.004 -8.230 1.00 91.38 86 PHE A N 1
ATOM 666 C CA . PHE A 1 86 ? 8.824 3.197 -8.667 1.00 91.38 86 PHE A CA 1
ATOM 667 C C . P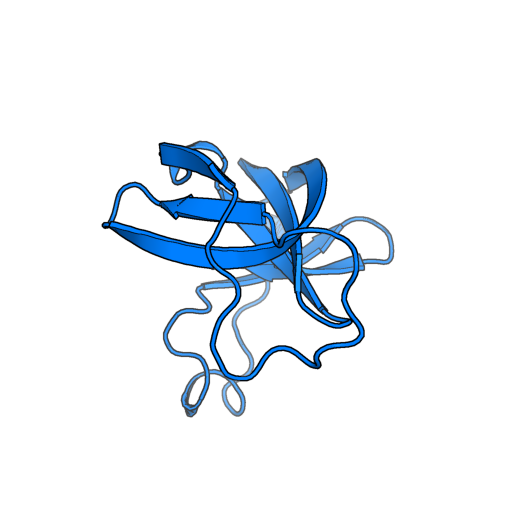HE A 1 86 ? 7.873 4.036 -9.508 1.00 91.38 86 PHE A C 1
ATOM 669 O O . PHE A 1 86 ? 7.299 3.536 -10.473 1.00 91.38 86 PHE A O 1
ATOM 676 N N . LEU A 1 87 ? 7.695 5.297 -9.131 1.00 90.25 87 LEU A N 1
ATOM 677 C CA . LEU A 1 87 ? 6.873 6.237 -9.880 1.00 90.25 87 LEU A CA 1
ATOM 678 C C . LEU A 1 87 ? 7.638 7.547 -10.017 1.00 90.25 87 LEU A C 1
ATOM 680 O O . LEU A 1 87 ? 7.868 8.239 -9.025 1.00 90.25 87 LEU A O 1
ATOM 684 N N . ASN A 1 88 ? 8.026 7.882 -11.248 1.00 87.19 88 ASN A N 1
ATOM 685 C CA . ASN A 1 88 ? 8.979 8.960 -11.516 1.00 87.19 88 ASN A CA 1
ATOM 686 C C . ASN A 1 88 ? 10.258 8.753 -10.672 1.00 87.19 88 ASN A C 1
ATOM 688 O O . ASN A 1 88 ? 10.804 7.650 -10.654 1.00 87.19 88 ASN A O 1
ATOM 692 N N . ASP A 1 89 ? 10.693 9.775 -9.932 1.00 87.56 89 ASP A N 1
ATOM 693 C CA . ASP A 1 89 ? 11.858 9.725 -9.037 1.00 87.56 89 ASP A CA 1
ATOM 694 C C . ASP A 1 89 ? 11.524 9.238 -7.611 1.00 87.56 89 ASP A C 1
ATOM 696 O O . ASP A 1 89 ? 12.370 9.284 -6.714 1.00 87.56 89 ASP A O 1
ATOM 700 N N . LEU A 1 90 ? 10.288 8.781 -7.366 1.00 89.62 90 LEU A N 1
ATOM 701 C CA . LEU A 1 90 ? 9.848 8.312 -6.053 1.00 89.62 90 LEU A CA 1
ATOM 702 C C . LEU A 1 90 ? 9.959 6.793 -5.928 1.00 89.62 90 LEU A C 1
ATOM 704 O O . LEU A 1 90 ? 9.464 6.031 -6.761 1.00 89.62 90 LEU A O 1
ATOM 708 N N . VAL A 1 91 ? 10.537 6.363 -4.808 1.00 92.50 91 VAL A N 1
ATOM 709 C CA . VAL A 1 91 ? 10.463 4.979 -4.335 1.00 92.50 91 VAL A CA 1
ATOM 710 C C . VAL A 1 91 ? 9.242 4.848 -3.433 1.00 92.50 91 VAL A C 1
ATOM 712 O O . VAL A 1 91 ? 9.144 5.532 -2.414 1.00 92.50 91 VAL A O 1
ATOM 715 N N . LEU A 1 92 ? 8.322 3.963 -3.807 1.00 93.75 92 LEU A N 1
ATOM 716 C CA . LEU A 1 92 ? 7.069 3.718 -3.102 1.00 93.75 92 LEU A CA 1
ATOM 717 C C . LEU A 1 92 ? 7.121 2.366 -2.392 1.00 93.75 92 LEU A C 1
ATOM 719 O O . LEU A 1 92 ? 7.370 1.333 -3.013 1.00 93.75 92 LEU A O 1
ATOM 723 N N . LEU A 1 93 ? 6.832 2.350 -1.096 1.00 94.06 93 LEU A N 1
ATOM 724 C CA . LEU A 1 93 ? 6.605 1.111 -0.356 1.00 94.06 93 LEU A CA 1
ATOM 725 C C . LEU A 1 93 ? 5.136 0.685 -0.483 1.00 94.06 93 LEU A C 1
ATOM 727 O O . LEU A 1 93 ? 4.241 1.405 -0.041 1.00 94.06 93 LEU A O 1
ATOM 731 N N . ILE A 1 94 ? 4.885 -0.475 -1.092 1.00 93.62 94 ILE A N 1
ATOM 732 C CA . ILE A 1 94 ? 3.527 -0.950 -1.397 1.00 93.62 94 ILE A CA 1
ATOM 733 C C . ILE A 1 94 ? 2.993 -1.816 -0.253 1.00 93.62 94 ILE A C 1
ATOM 735 O O . ILE A 1 94 ? 3.660 -2.780 0.135 1.00 93.62 94 ILE A O 1
ATOM 739 N N . ILE A 1 95 ? 1.794 -1.505 0.255 1.00 91.38 95 ILE A N 1
ATOM 740 C CA . ILE A 1 95 ? 1.161 -2.162 1.426 1.00 91.38 95 ILE A CA 1
ATOM 741 C C . ILE A 1 95 ? -0.205 -2.824 1.162 1.00 91.38 95 ILE A C 1
ATOM 743 O O . ILE A 1 95 ? -0.812 -2.615 0.086 1.00 91.38 95 ILE A O 1
#

Foldseek 3Di:
DKWWWFAAPHAIAIEHPQQWPDKDFDDDDPPPDPPLPDGFIWTATPVGDIDGGNDGDDIDDFDPVQWAADPPVCCVVCVVFRTWGDDPPHIYGYD

Nearest PDB structures (foldseek):
  8c5v-assembly1_H  TM=7.207E-01  e=1.188E-04  Escherichia coli
  2qdl-assembly2_B  TM=7.522E-01  e=2.621E-04  Caldanaerobacter subterraneus subsp. tengcongensis MB4
  2qdl-assembly1_A  TM=7.570E-01  e=6.474E-04  Caldanaerobacter subterraneus subsp. tengcongensis MB4
  4jpb-assembly1_W  TM=6.983E-01  e=2.814E-03  Thermotoga maritima MSB8

Secondary structure (DSSP, 8-state):
-EEEEEEETTEEEEEEGGGEEEEEEPPPPTTS-TT--SPPEEEEETTS-EEEESEEEEEEE--GGGPBPPPHHHHTT-TT--EEEEETTEEEEE-

Solvent-accessible surface area (backbone atoms only — not comparable to full-atom values): 5533 Å² total; per-residue (Å²): 84,54,26,38,32,32,30,45,87,97,44,43,33,31,32,50,46,88,47,51,66,50,76,48,82,35,80,75,60,94,81,58,65,93,80,66,86,68,77,28,37,20,44,31,32,72,88,69,53,74,44,76,26,68,38,80,73,52,76,46,80,43,64,70,88,50,52,37,73,57,55,76,82,52,41,78,81,36,79,68,52,72,24,34,36,61,57,90,97,44,68,27,46,26,82

pLDDT: mean 85.76, std 11.9, range [53.03, 96.06]

Mean predicted aligned error: 6.03 Å